Protein AF-A0A5C7LIX4-F1 (afdb_monomer)

Sequence (98 aa):
MTESPVLKTMNMVSTEGLAEAAGLQVGSVRVMVSRARRRREMSRPLPTDLPEPDFYLFRSPLWRKSTVTKWIKARKAANLDVPAKAPAAKKSSGKKAS

Mean predicted aligned error: 8.82 Å

Secondary structure (DSSP, 8-state):
-PPPHHHHHTTEE-HHHHHHHTT--HHHHHHHHHHHHHHHHTT---TTSPPPPSEEETTEEEEEHHHHHHHHHHHHHTT----TT-------------

Structure (mmCIF, N/CA/C/O backbone):
data_AF-A0A5C7LIX4-F1
#
_entry.id   AF-A0A5C7LIX4-F1
#
loop_
_atom_site.group_PDB
_atom_site.id
_atom_site.type_symbol
_atom_site.label_atom_id
_atom_site.label_alt_id
_atom_site.label_comp_id
_atom_site.label_asym_id
_atom_site.label_entity_id
_atom_site.label_seq_id
_atom_site.pdbx_PDB_ins_code
_atom_site.Cartn_x
_atom_site.Cartn_y
_atom_site.Cartn_z
_atom_site.occupancy
_atom_site.B_iso_or_equiv
_atom_site.auth_seq_id
_atom_site.auth_comp_id
_atom_site.auth_asym_id
_atom_site.auth_atom_id
_atom_site.pdbx_PDB_model_num
ATOM 1 N N . MET A 1 1 ? -2.763 14.581 7.437 1.00 49.41 1 MET A N 1
ATOM 2 C CA . MET A 1 1 ? -2.946 15.036 6.044 1.00 49.41 1 MET A CA 1
ATOM 3 C C . MET A 1 1 ? -3.980 14.125 5.421 1.00 49.41 1 MET A C 1
ATOM 5 O O . MET A 1 1 ? -3.787 12.920 5.463 1.00 49.41 1 MET A O 1
ATOM 9 N N . THR A 1 2 ? -5.089 14.696 4.972 1.00 58.81 2 THR A N 1
ATOM 10 C CA . THR A 1 2 ? -6.264 14.000 4.433 1.00 58.81 2 THR A CA 1
ATOM 11 C C . THR A 1 2 ? -5.968 13.449 3.035 1.00 58.81 2 THR A C 1
ATOM 13 O O . THR A 1 2 ? -5.253 14.099 2.271 1.00 58.81 2 THR A O 1
ATOM 16 N N . GLU A 1 3 ? -6.498 12.271 2.690 1.00 66.38 3 GLU A N 1
ATOM 17 C CA . GLU A 1 3 ? -6.435 11.748 1.317 1.00 66.38 3 GLU A CA 1
ATOM 18 C C . GLU A 1 3 ? -7.014 12.753 0.308 1.00 66.38 3 GLU A C 1
ATOM 20 O O . GLU A 1 3 ? -8.001 13.440 0.582 1.00 66.38 3 GLU A O 1
ATOM 25 N N . SER A 1 4 ? -6.408 12.822 -0.881 1.00 76.00 4 SER A N 1
ATOM 26 C CA . SER A 1 4 ? -6.883 13.692 -1.960 1.00 76.00 4 SER A CA 1
ATOM 27 C C . SER A 1 4 ? -8.311 13.306 -2.386 1.00 76.00 4 SER A C 1
ATOM 29 O O . SER A 1 4 ? -8.553 12.128 -2.674 1.00 76.00 4 SER A O 1
ATOM 31 N N . PRO A 1 5 ? -9.245 14.272 -2.519 1.00 78.88 5 PRO A N 1
ATOM 32 C CA . PRO A 1 5 ? -10.608 14.014 -2.991 1.00 78.88 5 PRO A CA 1
ATOM 33 C C . PRO A 1 5 ? -10.654 13.296 -4.346 1.00 78.88 5 PRO A C 1
ATOM 35 O O . PRO A 1 5 ? -11.537 12.478 -4.586 1.00 78.88 5 PRO A O 1
ATOM 38 N N . VAL A 1 6 ? -9.664 13.550 -5.209 1.00 80.00 6 VAL A N 1
ATOM 39 C CA . VAL A 1 6 ? -9.556 12.938 -6.540 1.00 80.00 6 VAL A CA 1
ATOM 40 C C . VAL A 1 6 ? -9.332 11.428 -6.441 1.00 80.00 6 VAL A C 1
ATOM 42 O O . VAL A 1 6 ? -9.996 10.656 -7.130 1.00 80.00 6 VAL A O 1
ATOM 45 N N . LEU A 1 7 ? -8.447 10.987 -5.540 1.00 82.00 7 LEU A N 1
ATOM 46 C CA . LEU A 1 7 ? -8.168 9.560 -5.348 1.00 82.00 7 LEU A CA 1
ATOM 47 C C . LEU A 1 7 ? -9.403 8.820 -4.828 1.00 82.00 7 LEU A C 1
ATOM 49 O O . LEU A 1 7 ? -9.688 7.707 -5.273 1.00 82.00 7 LEU A O 1
ATOM 53 N N . LYS A 1 8 ? -10.186 9.474 -3.961 1.00 79.88 8 LYS A N 1
ATOM 54 C CA . LYS A 1 8 ? -11.439 8.928 -3.432 1.00 79.88 8 LYS A CA 1
ATOM 55 C C . LYS A 1 8 ? -12.471 8.695 -4.535 1.00 79.88 8 LYS A C 1
ATOM 57 O O . LYS A 1 8 ? -13.072 7.624 -4.570 1.00 79.88 8 LYS A O 1
ATOM 62 N N . THR A 1 9 ? -12.627 9.640 -5.463 1.00 87.69 9 THR A N 1
ATOM 63 C CA . THR A 1 9 ? -13.509 9.481 -6.632 1.00 87.69 9 THR A CA 1
ATOM 64 C C . THR A 1 9 ? -13.052 8.334 -7.537 1.00 87.69 9 THR A C 1
ATOM 66 O O . THR A 1 9 ? -13.875 7.579 -8.046 1.00 87.69 9 THR A O 1
ATOM 69 N N . MET A 1 10 ? -11.739 8.146 -7.693 1.00 86.69 10 MET A N 1
ATOM 70 C CA . MET A 1 10 ? -11.159 7.090 -8.535 1.00 86.69 10 MET A CA 1
ATOM 71 C C . MET A 1 10 ? -11.019 5.731 -7.824 1.00 86.69 10 MET A C 1
ATOM 73 O O . MET A 1 10 ? -10.445 4.801 -8.390 1.00 86.69 10 MET A O 1
ATOM 77 N N . ASN A 1 11 ? -11.528 5.586 -6.593 1.00 92.44 11 ASN A N 1
ATOM 78 C CA . ASN A 1 11 ? -11.359 4.389 -5.759 1.00 92.44 11 ASN A CA 1
ATOM 79 C C . ASN A 1 11 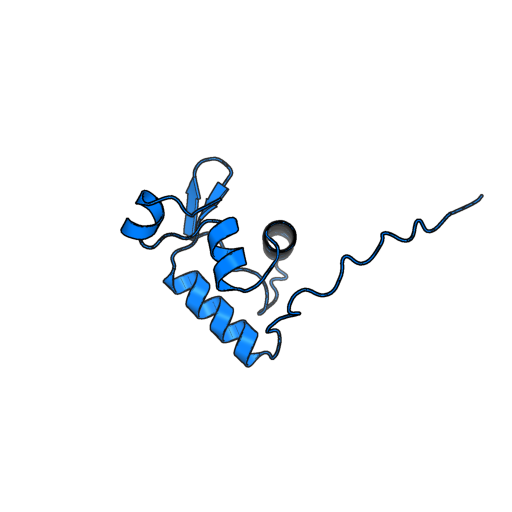? -9.890 3.950 -5.614 1.00 92.44 11 ASN A C 1
ATOM 81 O O . ASN A 1 11 ? -9.589 2.753 -5.547 1.00 92.44 11 ASN A O 1
ATOM 85 N N . MET A 1 12 ? -8.981 4.920 -5.569 1.00 93.38 12 MET A N 1
ATOM 86 C CA . MET A 1 12 ? -7.550 4.714 -5.402 1.00 93.38 12 MET A CA 1
ATOM 87 C C . MET A 1 12 ? -7.107 5.128 -4.005 1.00 93.38 12 MET A C 1
ATOM 89 O O . MET A 1 12 ? -7.713 5.989 -3.376 1.00 93.38 12 MET A O 1
ATOM 93 N N . VAL A 1 13 ? -6.040 4.499 -3.533 1.00 93.50 13 VAL A N 1
ATOM 94 C CA . VAL A 1 13 ? -5.517 4.636 -2.180 1.00 93.50 13 VAL A CA 1
ATOM 95 C C . VAL A 1 13 ? -4.016 4.875 -2.278 1.00 93.50 13 VAL A C 1
ATOM 97 O O . VAL A 1 13 ? -3.303 4.122 -2.952 1.00 93.50 13 VAL A O 1
ATOM 100 N N . SER A 1 14 ? -3.539 5.935 -1.625 1.00 94.38 14 SER A N 1
ATOM 101 C CA . SER A 1 14 ? -2.106 6.230 -1.537 1.00 94.38 14 SER A CA 1
ATOM 102 C C . SER A 1 14 ? -1.431 5.401 -0.442 1.00 94.38 14 SER A C 1
ATOM 104 O O . SER A 1 14 ? -2.060 4.618 0.269 1.00 94.38 14 SER A O 1
ATOM 106 N N . THR A 1 15 ? -0.124 5.586 -0.264 1.00 93.56 15 THR A N 1
ATOM 107 C CA . THR A 1 15 ? 0.608 4.959 0.848 1.00 93.56 15 THR A CA 1
ATOM 108 C C . THR A 1 15 ? 0.034 5.376 2.208 1.00 93.56 15 THR A C 1
ATOM 110 O O . THR A 1 15 ? -0.045 4.563 3.127 1.00 93.56 15 THR A O 1
ATOM 113 N N . GLU A 1 16 ? -0.382 6.635 2.330 1.00 91.88 16 GLU A N 1
ATOM 114 C CA . GLU A 1 16 ? -0.999 7.207 3.523 1.00 91.88 16 GLU A CA 1
ATOM 115 C C . GLU A 1 16 ? -2.393 6.623 3.767 1.00 91.88 16 GLU A C 1
ATOM 117 O O . GLU A 1 16 ? -2.657 6.140 4.865 1.00 91.88 16 GLU A O 1
ATOM 122 N N . GLY A 1 17 ? -3.244 6.580 2.738 1.00 92.12 17 GLY A N 1
ATOM 123 C CA . GLY A 1 17 ? -4.575 5.979 2.849 1.00 92.12 17 GLY A CA 1
ATOM 124 C C . GLY A 1 17 ? -4.535 4.487 3.172 1.00 92.12 17 GLY A C 1
ATOM 125 O O . GLY A 1 17 ? -5.347 3.982 3.945 1.00 92.12 17 GLY A O 1
ATOM 126 N N . LEU A 1 18 ? -3.538 3.767 2.647 1.00 92.06 18 LEU A N 1
ATOM 127 C CA . LEU A 1 18 ? -3.327 2.360 2.977 1.00 92.06 18 LEU A CA 1
ATOM 128 C C . LEU A 1 18 ? -2.930 2.210 4.445 1.00 92.06 18 LEU A C 1
ATOM 130 O O . LEU A 1 18 ? -3.435 1.318 5.126 1.00 92.06 18 LEU A O 1
ATOM 134 N N . ALA A 1 19 ? -2.046 3.082 4.935 1.00 91.69 19 ALA A N 1
ATOM 135 C CA . ALA A 1 19 ? -1.642 3.099 6.334 1.00 91.69 19 ALA A CA 1
ATOM 136 C C . ALA A 1 19 ? -2.846 3.329 7.256 1.00 91.69 19 ALA A C 1
ATOM 138 O O . ALA A 1 19 ? -3.026 2.572 8.206 1.00 91.69 19 ALA A O 1
ATOM 139 N N . GLU A 1 20 ? -3.702 4.298 6.929 1.00 90.94 20 GLU A N 1
ATOM 140 C CA . GLU A 1 20 ? -4.937 4.575 7.665 1.00 90.94 20 GLU A CA 1
ATOM 141 C C . GLU A 1 20 ? -5.892 3.373 7.645 1.00 90.94 20 GLU A C 1
ATOM 143 O O . GLU A 1 20 ? -6.290 2.882 8.701 1.00 90.94 20 GLU A O 1
ATOM 148 N N . ALA A 1 21 ? -6.177 2.821 6.462 1.00 90.12 21 ALA A N 1
ATOM 149 C CA . ALA A 1 21 ? -7.074 1.676 6.306 1.00 90.12 21 ALA A CA 1
ATOM 150 C C . ALA A 1 21 ? -6.583 0.418 7.044 1.00 90.12 21 ALA A C 1
ATO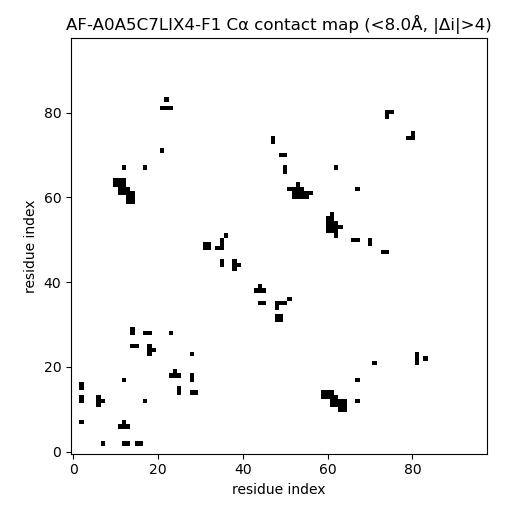M 152 O O . ALA A 1 21 ? -7.389 -0.376 7.527 1.00 90.12 21 ALA A O 1
ATOM 153 N N . ALA A 1 22 ? -5.265 0.225 7.125 1.00 88.25 22 ALA A N 1
ATOM 154 C CA . ALA A 1 22 ? -4.645 -0.923 7.780 1.00 88.25 22 ALA A CA 1
ATOM 155 C C . ALA A 1 22 ? -4.275 -0.676 9.255 1.00 88.25 22 ALA A C 1
ATOM 157 O O . ALA A 1 22 ? -3.710 -1.573 9.883 1.00 88.25 22 ALA A O 1
ATOM 158 N N . GLY A 1 23 ? -4.526 0.520 9.802 1.00 89.06 23 GLY A N 1
ATOM 159 C CA . GLY A 1 23 ? -4.119 0.885 11.164 1.00 89.06 23 GLY A CA 1
ATOM 160 C C . GLY A 1 23 ? -2.598 0.871 11.382 1.00 89.06 23 GLY A C 1
ATOM 161 O O . GLY A 1 23 ? -2.124 0.578 12.479 1.00 89.06 23 GLY A O 1
ATOM 162 N N . LEU A 1 24 ? -1.817 1.140 10.333 1.00 88.50 24 LEU A N 1
ATOM 163 C CA . LEU A 1 24 ? -0.356 1.136 10.347 1.00 88.50 24 LEU A CA 1
ATOM 164 C C . LEU A 1 24 ? 0.222 2.553 10.312 1.00 88.50 24 LEU A C 1
ATOM 166 O O . LEU A 1 24 ? -0.419 3.517 9.910 1.00 88.50 24 LEU A O 1
ATOM 170 N N . GLN A 1 25 ? 1.499 2.672 10.672 1.00 90.81 25 GLN A N 1
ATOM 171 C CA . GLN A 1 25 ? 2.265 3.892 10.428 1.00 90.81 25 GLN A CA 1
ATOM 172 C C . GLN A 1 25 ? 2.668 3.984 8.950 1.00 90.81 25 GLN A C 1
ATOM 174 O O . GLN A 1 25 ? 3.109 2.994 8.361 1.00 90.81 25 GLN A O 1
ATOM 179 N N . VAL A 1 26 ? 2.618 5.187 8.367 1.00 91.06 26 VAL A N 1
ATOM 180 C CA . VAL A 1 26 ? 3.018 5.429 6.963 1.00 91.06 26 VAL A CA 1
ATOM 181 C C . VAL A 1 26 ? 4.453 4.957 6.702 1.00 91.06 26 VAL A C 1
ATOM 183 O O . VAL A 1 26 ? 4.735 4.330 5.682 1.00 91.06 26 VAL A O 1
ATOM 186 N N . GLY A 1 27 ? 5.367 5.186 7.654 1.00 90.69 27 GLY A N 1
ATOM 187 C CA . GLY A 1 27 ? 6.747 4.696 7.570 1.00 90.69 27 GLY A CA 1
ATOM 188 C C . GLY A 1 27 ? 6.837 3.169 7.492 1.00 90.69 27 GLY A C 1
ATOM 189 O O . GLY A 1 27 ? 7.613 2.640 6.695 1.00 90.69 27 GLY A O 1
ATOM 190 N N . SER A 1 28 ? 6.000 2.453 8.248 1.00 90.50 28 SER A N 1
ATOM 191 C CA . SER A 1 28 ? 5.916 0.991 8.180 1.00 90.50 28 SER A CA 1
ATOM 192 C C . SER A 1 28 ? 5.425 0.530 6.813 1.00 90.50 28 SER A C 1
ATOM 194 O O . SER A 1 28 ? 6.023 -0.377 6.241 1.00 90.50 28 SER A O 1
ATOM 196 N N . VAL A 1 29 ? 4.410 1.191 6.247 1.00 92.19 29 VAL A N 1
ATOM 197 C CA . VAL A 1 29 ? 3.927 0.880 4.893 1.00 92.19 29 VAL A CA 1
ATOM 198 C C . VAL A 1 29 ? 5.034 1.082 3.859 1.00 92.19 29 VAL A C 1
ATOM 200 O O . VAL A 1 29 ? 5.281 0.183 3.061 1.00 92.19 29 VAL A O 1
ATOM 203 N N . ARG A 1 30 ? 5.773 2.197 3.907 1.00 93.06 30 ARG A N 1
ATOM 204 C CA . ARG A 1 30 ? 6.907 2.444 2.994 1.00 93.06 30 ARG A CA 1
ATOM 205 C C . ARG A 1 30 ? 7.964 1.340 3.079 1.00 93.06 30 ARG A C 1
ATOM 207 O O . ARG A 1 30 ? 8.434 0.855 2.053 1.00 93.06 30 ARG A O 1
ATOM 214 N N . VAL A 1 31 ? 8.301 0.891 4.290 1.00 93.81 31 VAL A N 1
ATOM 215 C CA . VAL A 1 31 ? 9.225 -0.239 4.492 1.00 93.81 31 VAL A CA 1
ATOM 216 C C . VAL A 1 31 ? 8.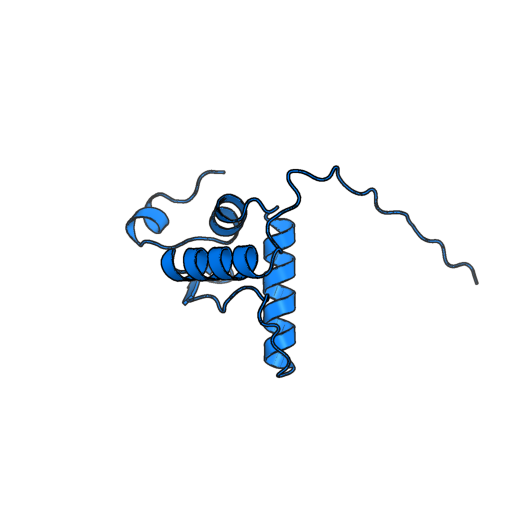651 -1.535 3.919 1.00 93.81 31 VAL A C 1
ATOM 218 O O . VAL A 1 31 ? 9.383 -2.292 3.281 1.00 93.81 31 VAL A O 1
ATOM 221 N N . MET A 1 32 ? 7.359 -1.800 4.119 1.00 93.31 32 MET A N 1
ATOM 222 C CA . MET A 1 32 ? 6.691 -2.980 3.568 1.00 93.31 32 MET A CA 1
ATOM 223 C C . MET A 1 32 ? 6.698 -2.976 2.039 1.00 93.31 32 MET A C 1
ATOM 225 O O . MET A 1 32 ? 7.022 -4.005 1.456 1.00 93.31 32 MET A O 1
ATOM 229 N N . VAL A 1 33 ? 6.436 -1.834 1.396 1.00 94.12 33 VAL A N 1
ATOM 230 C CA . VAL A 1 33 ? 6.522 -1.673 -0.067 1.00 94.12 33 VAL A CA 1
ATOM 231 C C . VAL A 1 33 ? 7.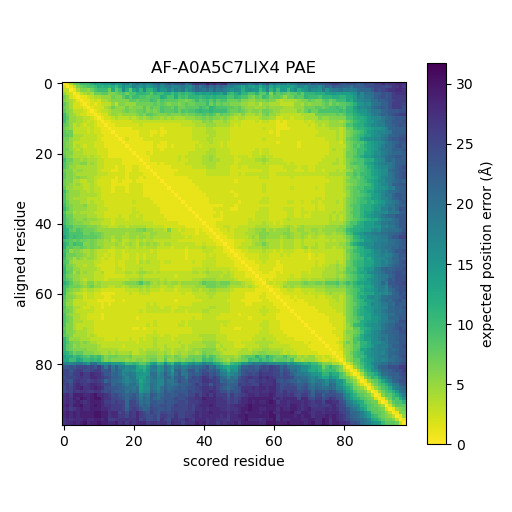922 -2.028 -0.563 1.00 94.12 33 VAL A C 1
ATOM 233 O O . VAL A 1 33 ? 8.067 -2.872 -1.447 1.00 94.12 33 VAL A O 1
ATOM 236 N N . SER A 1 34 ? 8.965 -1.451 0.041 1.00 93.94 34 SER A N 1
ATOM 237 C CA . SER A 1 34 ? 10.354 -1.728 -0.345 1.00 93.94 34 SER A CA 1
ATOM 238 C C . SER A 1 34 ? 10.743 -3.194 -0.131 1.00 93.94 34 SER A C 1
ATOM 240 O O . SER A 1 34 ? 11.420 -3.784 -0.971 1.00 93.94 34 SER A O 1
ATOM 242 N N . ARG A 1 35 ? 10.305 -3.812 0.976 1.00 93.69 35 ARG A N 1
ATOM 243 C CA . ARG A 1 35 ? 10.567 -5.232 1.265 1.00 93.69 35 ARG A CA 1
ATOM 244 C C . ARG A 1 35 ? 9.841 -6.157 0.293 1.00 93.69 35 ARG A C 1
ATOM 246 O O . ARG A 1 35 ? 10.473 -7.076 -0.219 1.00 93.69 35 ARG A O 1
ATOM 253 N N . ALA A 1 36 ? 8.564 -5.897 0.026 1.00 94.50 36 ALA A N 1
ATOM 254 C CA . ALA A 1 36 ? 7.759 -6.665 -0.917 1.00 94.50 36 ALA A CA 1
ATOM 255 C C . ALA A 1 36 ? 8.352 -6.588 -2.328 1.00 94.50 36 ALA A C 1
ATOM 257 O O . ALA A 1 36 ? 8.537 -7.615 -2.975 1.00 94.50 36 ALA A O 1
ATOM 258 N N . ARG A 1 37 ? 8.749 -5.388 -2.772 1.00 94.06 37 ARG A N 1
ATOM 259 C CA . ARG A 1 37 ? 9.441 -5.195 -4.052 1.00 94.06 37 ARG A CA 1
ATOM 260 C C . ARG A 1 37 ? 10.729 -6.015 -4.126 1.00 94.06 37 ARG A C 1
ATOM 262 O O . ARG A 1 37 ? 10.869 -6.833 -5.027 1.00 94.06 37 ARG A O 1
ATOM 269 N N . ARG A 1 38 ? 11.628 -5.862 -3.148 1.00 95.25 38 ARG A N 1
ATOM 270 C CA . ARG A 1 38 ? 12.898 -6.605 -3.116 1.00 95.25 38 ARG A CA 1
ATOM 271 C C . ARG A 1 38 ? 12.673 -8.121 -3.118 1.00 95.25 38 ARG A C 1
ATOM 273 O O . ARG A 1 38 ? 13.406 -8.861 -3.760 1.00 95.25 38 ARG A O 1
ATOM 280 N N . ARG A 1 39 ? 11.662 -8.605 -2.396 1.00 94.31 39 ARG A N 1
ATOM 281 C CA . ARG A 1 39 ? 11.295 -10.028 -2.365 1.00 94.31 39 ARG A CA 1
ATOM 282 C C . ARG A 1 39 ? 10.805 -10.538 -3.715 1.00 94.31 39 ARG A C 1
ATOM 284 O O . ARG A 1 39 ? 11.211 -11.628 -4.102 1.00 94.31 39 ARG A O 1
ATOM 291 N N . ARG A 1 40 ? 9.998 -9.759 -4.442 1.00 94.06 40 ARG A N 1
ATOM 292 C CA . ARG A 1 40 ? 9.589 -10.089 -5.818 1.00 94.06 40 ARG A CA 1
ATOM 293 C C . ARG A 1 40 ? 10.779 -10.139 -6.768 1.00 94.06 40 ARG A C 1
ATOM 295 O O . ARG A 1 40 ? 10.901 -11.106 -7.504 1.00 94.06 40 ARG A O 1
ATOM 302 N N . GLU A 1 41 ? 11.678 -9.158 -6.691 1.00 94.38 41 GLU A N 1
ATOM 303 C CA . GLU A 1 41 ? 12.914 -9.130 -7.490 1.00 94.38 41 GLU A CA 1
ATOM 304 C C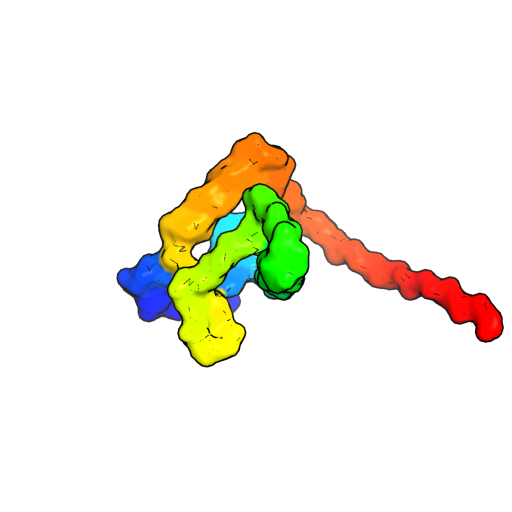 . GLU A 1 41 ? 13.777 -10.380 -7.233 1.00 94.38 41 GLU A C 1
ATOM 306 O O . GLU A 1 41 ? 14.356 -10.943 -8.155 1.00 94.38 41 GLU A O 1
ATOM 311 N N . MET A 1 42 ? 13.801 -10.877 -5.992 1.00 95.50 42 MET A N 1
ATOM 312 C CA . MET A 1 42 ? 14.478 -12.126 -5.617 1.00 95.50 42 MET A CA 1
ATOM 313 C C . MET A 1 42 ? 13.640 -13.396 -5.865 1.00 95.50 42 MET A C 1
ATOM 315 O O . MET A 1 42 ? 14.048 -14.470 -5.429 1.00 95.50 42 MET A O 1
ATOM 319 N N . SER A 1 43 ? 12.465 -13.297 -6.498 1.00 94.69 43 SER A N 1
ATOM 320 C CA . SER A 1 43 ? 11.514 -14.407 -6.701 1.00 94.69 43 SER A CA 1
ATOM 321 C C . SER A 1 43 ? 11.123 -15.153 -5.410 1.00 94.69 43 SER A C 1
ATOM 323 O O . SER A 1 43 ? 10.889 -16.358 -5.410 1.00 94.69 43 SER A O 1
ATOM 325 N N 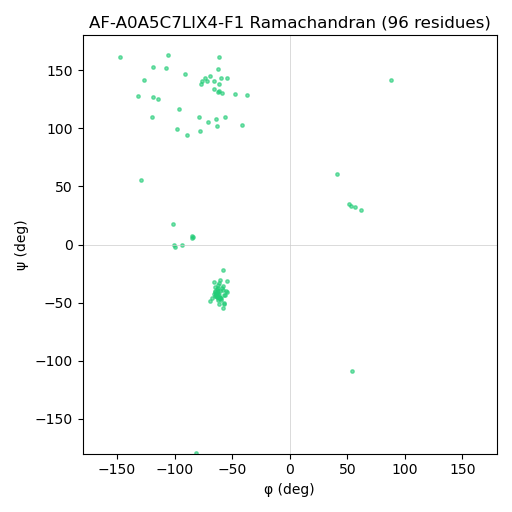. ARG A 1 44 ? 11.052 -14.436 -4.279 1.00 94.00 44 ARG A N 1
ATOM 326 C CA . ARG A 1 44 ? 10.686 -14.957 -2.946 1.00 94.00 44 ARG A CA 1
ATOM 327 C C . ARG A 1 44 ? 9.574 -14.123 -2.279 1.00 94.00 44 ARG A C 1
ATOM 329 O O . ARG A 1 44 ? 9.797 -13.604 -1.180 1.00 94.00 44 ARG A O 1
ATOM 336 N N . PRO A 1 45 ? 8.405 -13.927 -2.922 1.00 91.31 45 PRO A N 1
ATOM 337 C CA . PRO A 1 45 ? 7.306 -13.168 -2.326 1.00 91.31 45 PRO A CA 1
ATOM 338 C C . PRO A 1 45 ? 6.745 -13.892 -1.097 1.00 91.31 45 PRO A C 1
ATOM 340 O O . PRO A 1 45 ? 6.605 -15.114 -1.099 1.00 91.31 45 PRO A O 1
ATOM 343 N N . LEU A 1 46 ? 6.393 -13.146 -0.048 1.00 88.38 46 LEU A N 1
ATOM 344 C CA . LEU A 1 46 ? 5.633 -13.703 1.069 1.00 88.38 46 LEU A CA 1
ATOM 345 C C . LEU A 1 46 ? 4.126 -13.536 0.833 1.00 88.38 46 LEU A C 1
ATOM 347 O O . LEU A 1 46 ? 3.708 -12.495 0.328 1.00 88.38 46 LEU A O 1
ATOM 351 N N . PRO A 1 47 ? 3.281 -14.477 1.300 1.00 84.25 47 PRO A N 1
ATOM 352 C CA . PRO A 1 47 ? 1.820 -14.329 1.243 1.00 84.25 47 PRO A CA 1
ATOM 353 C C . PRO A 1 47 ? 1.293 -13.080 1.965 1.00 84.25 47 PRO A C 1
ATOM 355 O O . PRO A 1 47 ? 0.188 -12.613 1.712 1.00 84.25 47 PRO A O 1
ATOM 358 N N . THR A 1 48 ? 2.088 -12.550 2.892 1.00 83.62 48 THR A N 1
ATOM 359 C CA . THR A 1 48 ? 1.750 -11.420 3.761 1.00 83.62 48 THR A CA 1
ATOM 360 C C . THR A 1 48 ? 2.337 -10.102 3.257 1.00 83.62 48 THR A C 1
ATOM 362 O O . THR A 1 48 ? 2.098 -9.050 3.860 1.00 83.62 48 THR A O 1
ATOM 365 N N . ASP A 1 49 ? 3.099 -10.144 2.158 1.00 90.44 49 ASP A N 1
ATOM 366 C CA . ASP A 1 49 ? 3.645 -8.951 1.531 1.00 90.44 49 ASP A CA 1
ATOM 367 C C . ASP A 1 49 ? 2.535 -8.029 1.037 1.00 90.44 49 ASP A C 1
ATOM 369 O O . ASP A 1 49 ? 1.424 -8.435 0.695 1.00 90.44 49 ASP A O 1
ATOM 373 N N . LEU A 1 50 ? 2.859 -6.741 1.021 1.00 92.25 50 LEU A N 1
ATOM 374 C CA . LEU A 1 50 ? 1.977 -5.718 0.489 1.00 92.25 50 LEU A CA 1
ATOM 375 C C . LEU A 1 50 ? 1.829 -5.939 -1.023 1.00 92.25 50 LEU A C 1
ATOM 377 O O . LEU A 1 50 ? 2.858 -6.163 -1.663 1.00 92.25 50 LEU A O 1
ATOM 381 N N . PRO A 1 51 ? 0.615 -5.903 -1.603 1.00 93.19 51 PRO A N 1
ATOM 382 C CA . PRO A 1 51 ? 0.390 -6.211 -3.014 1.00 93.19 51 PRO A CA 1
ATOM 383 C C . PRO A 1 51 ? 1.149 -5.250 -3.930 1.00 93.19 51 PRO A C 1
ATOM 385 O O . PRO A 1 51 ? 1.598 -4.177 -3.514 1.00 93.19 51 PRO A O 1
ATOM 388 N N . GLU A 1 52 ? 1.332 -5.655 -5.183 1.00 92.81 52 GLU A N 1
ATOM 389 C CA . GLU A 1 52 ? 1.923 -4.769 -6.179 1.00 92.81 52 GLU A CA 1
ATOM 390 C C . GLU A 1 52 ? 1.035 -3.530 -6.359 1.00 92.81 52 GLU A C 1
ATOM 392 O O . GLU A 1 52 ? -0.192 -3.661 -6.304 1.00 92.81 52 GLU A O 1
ATOM 397 N N . PRO A 1 53 ? 1.618 -2.324 -6.475 1.00 94.62 53 PRO A N 1
ATOM 398 C CA . PRO A 1 53 ? 0.841 -1.133 -6.781 1.00 94.62 53 PRO A CA 1
ATOM 399 C C . PRO A 1 53 ? 0.112 -1.306 -8.107 1.00 94.62 53 PRO A C 1
ATOM 401 O O . PRO A 1 53 ? 0.720 -1.676 -9.106 1.00 94.62 53 PRO A O 1
ATOM 404 N N . ASP A 1 54 ? -1.185 -1.015 -8.112 1.00 94.06 54 ASP A N 1
ATOM 405 C CA . ASP A 1 54 ? -1.987 -1.039 -9.333 1.00 94.06 54 ASP A CA 1
ATOM 406 C C . ASP A 1 54 ? -1.520 0.057 -10.308 1.00 94.06 54 ASP A C 1
ATOM 408 O O . ASP A 1 54 ? -1.597 -0.117 -11.521 1.00 94.06 54 ASP A O 1
ATOM 412 N N . PHE A 1 55 ? -1.044 1.190 -9.775 1.00 93.19 55 PHE A N 1
ATOM 413 C CA . PHE A 1 55 ? -0.521 2.309 -10.555 1.00 93.19 55 PHE A CA 1
ATOM 414 C C . PHE A 1 55 ? 0.610 3.027 -9.817 1.00 93.19 55 PHE A C 1
ATOM 416 O O . PHE A 1 55 ? 0.728 2.971 -8.592 1.00 93.19 55 PHE A O 1
ATOM 423 N N . TYR A 1 56 ? 1.401 3.782 -10.573 1.00 92.81 56 TYR A N 1
ATOM 424 C CA . TYR A 1 56 ? 2.364 4.733 -10.036 1.00 92.81 56 TYR A CA 1
ATOM 425 C C . TYR A 1 56 ? 2.017 6.137 -10.515 1.00 92.81 56 TYR A C 1
ATOM 427 O O . TYR A 1 56 ? 1.902 6.383 -11.713 1.00 92.81 56 TYR A O 1
ATOM 435 N N . LEU A 1 57 ? 1.887 7.070 -9.574 1.00 88.94 57 LEU A N 1
ATOM 436 C CA . LEU A 1 57 ? 1.849 8.496 -9.869 1.00 88.94 57 LEU A CA 1
ATOM 437 C C . LEU A 1 57 ? 3.251 9.056 -9.628 1.00 88.94 57 LEU A C 1
ATOM 439 O O . LEU A 1 57 ? 3.656 9.284 -8.486 1.00 88.94 57 LEU A O 1
ATOM 443 N N . PHE A 1 58 ? 4.018 9.222 -10.704 1.00 88.94 58 PHE A N 1
ATOM 444 C CA . PHE A 1 58 ? 5.460 9.476 -10.643 1.00 88.94 58 PHE A CA 1
ATOM 445 C C . PHE A 1 58 ? 6.188 8.403 -9.814 1.00 88.94 58 PHE A C 1
ATOM 447 O O . PHE A 1 58 ? 6.321 7.263 -10.244 1.00 88.94 58 PHE A O 1
ATOM 454 N N . ARG A 1 59 ? 6.662 8.760 -8.614 1.00 87.81 59 ARG A N 1
ATOM 455 C CA . ARG A 1 59 ? 7.359 7.858 -7.681 1.00 87.81 59 ARG A CA 1
ATOM 456 C C . ARG A 1 59 ? 6.455 7.340 -6.560 1.00 87.81 59 ARG A C 1
ATOM 458 O O . ARG A 1 59 ? 6.920 6.584 -5.710 1.00 87.81 59 ARG A O 1
ATOM 465 N N . SER A 1 60 ? 5.189 7.748 -6.546 1.00 89.88 60 SER A N 1
ATOM 466 C CA . SER A 1 60 ? 4.234 7.402 -5.499 1.00 89.88 60 SER A CA 1
ATOM 467 C C . SER A 1 60 ? 3.399 6.192 -5.926 1.00 89.88 60 SER A C 1
ATOM 469 O O . SER A 1 60 ? 2.668 6.289 -6.914 1.00 89.88 60 SER A O 1
ATOM 471 N N . PRO A 1 61 ? 3.487 5.055 -5.214 1.00 94.81 61 PRO A N 1
ATOM 472 C CA . PRO A 1 61 ? 2.655 3.895 -5.503 1.00 94.81 61 PRO A CA 1
ATOM 473 C C . PRO A 1 61 ? 1.203 4.154 -5.089 1.00 94.81 61 PRO A C 1
ATOM 475 O O . PRO A 1 61 ? 0.942 4.741 -4.033 1.00 94.81 61 PRO A O 1
ATOM 478 N N . LEU A 1 62 ? 0.276 3.681 -5.916 1.00 95.25 62 LEU A N 1
ATOM 479 C CA . LEU A 1 62 ? -1.163 3.742 -5.705 1.00 95.25 62 LEU A CA 1
ATOM 480 C C . LEU A 1 62 ? -1.767 2.344 -5.842 1.00 95.25 62 LEU A C 1
ATOM 482 O O . LEU A 1 62 ? -1.403 1.573 -6.730 1.00 95.25 62 LEU A O 1
ATOM 486 N N . TRP A 1 63 ? -2.742 2.048 -4.990 1.00 95.75 63 TRP A N 1
ATOM 487 C CA . TRP A 1 63 ? -3.519 0.813 -5.043 1.00 95.75 63 TRP A CA 1
ATOM 488 C C . TRP A 1 63 ? -4.986 1.127 -5.274 1.00 95.75 63 TRP A C 1
ATOM 490 O O . TRP A 1 63 ? -5.486 2.168 -4.857 1.00 95.75 63 TRP A O 1
ATOM 500 N N . ARG A 1 64 ? -5.718 0.205 -5.884 1.00 95.75 64 ARG A N 1
ATOM 501 C CA . ARG A 1 64 ? -7.176 0.230 -5.852 1.00 95.75 64 ARG A CA 1
ATOM 502 C C . ARG A 1 64 ? -7.643 -0.089 -4.440 1.00 95.75 64 ARG A C 1
ATOM 504 O O . ARG A 1 64 ? -7.089 -0.952 -3.755 1.00 95.75 64 ARG A O 1
ATOM 511 N N . LYS A 1 65 ? -8.741 0.536 -4.025 1.00 93.75 65 LYS A N 1
ATOM 512 C CA . LYS A 1 65 ? -9.374 0.275 -2.729 1.00 93.75 65 LYS A CA 1
ATOM 513 C C . LYS A 1 65 ? -9.687 -1.212 -2.538 1.00 93.75 65 LYS A C 1
ATOM 515 O O . LYS A 1 65 ? -9.420 -1.760 -1.475 1.00 93.75 65 LYS A O 1
ATOM 520 N N . SER A 1 66 ? -10.162 -1.888 -3.586 1.00 94.06 66 SER A N 1
ATOM 521 C CA . SER A 1 66 ? -10.447 -3.328 -3.562 1.00 94.06 66 SER A CA 1
ATOM 522 C C . SER A 1 66 ? -9.201 -4.189 -3.319 1.00 94.06 66 SER A C 1
ATOM 524 O O . SER A 1 66 ? -9.281 -5.165 -2.572 1.00 94.06 66 SER A O 1
ATOM 526 N N . THR A 1 67 ? -8.052 -3.820 -3.894 1.00 94.25 67 THR A N 1
ATOM 527 C CA . THR A 1 67 ? -6.754 -4.477 -3.669 1.00 94.25 67 THR A CA 1
ATOM 528 C C . THR A 1 67 ? -6.345 -4.366 -2.201 1.00 94.25 67 THR A C 1
ATOM 530 O O . THR A 1 67 ? -6.032 -5.375 -1.563 1.00 94.25 67 THR A O 1
ATOM 533 N N . VAL A 1 68 ? -6.446 -3.162 -1.628 1.00 93.19 68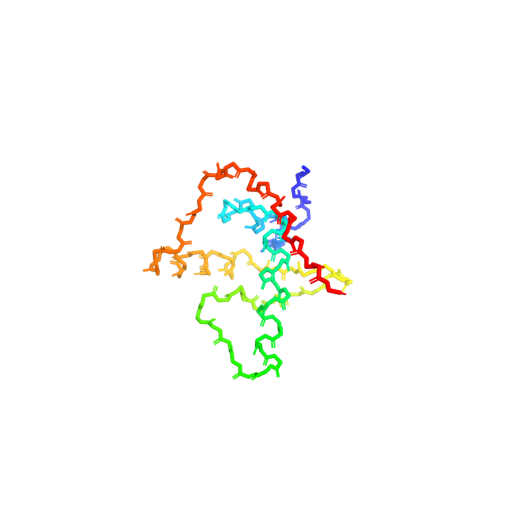 VAL A N 1
ATOM 534 C CA . VAL A 1 68 ? -6.147 -2.912 -0.210 1.00 93.19 68 VAL A CA 1
ATOM 535 C C . VAL A 1 68 ? -7.090 -3.697 0.703 1.00 93.19 68 VAL A C 1
ATOM 537 O O . VAL A 1 68 ? -6.628 -4.368 1.622 1.00 93.19 68 VAL A O 1
ATOM 540 N N . THR A 1 69 ? -8.399 -3.691 0.438 1.00 92.50 69 THR A N 1
ATOM 541 C CA . THR A 1 69 ? -9.379 -4.428 1.254 1.00 92.50 69 THR A CA 1
ATOM 542 C C . THR A 1 69 ? -9.122 -5.935 1.245 1.00 92.50 69 THR A C 1
ATOM 544 O O . THR A 1 69 ? -9.155 -6.567 2.303 1.00 92.50 69 THR A O 1
ATOM 547 N N . LYS A 1 70 ? -8.829 -6.522 0.075 1.00 92.56 70 LYS A N 1
ATOM 548 C CA . LYS A 1 70 ? -8.480 -7.948 -0.039 1.00 92.56 70 LYS A CA 1
ATOM 549 C C . LYS A 1 70 ? -7.230 -8.279 0.769 1.00 92.56 70 LYS A C 1
ATOM 551 O O . LYS A 1 70 ? -7.225 -9.255 1.516 1.00 92.56 70 LYS A O 1
ATOM 556 N N . TRP A 1 71 ? -6.199 -7.447 0.655 1.00 92.50 71 TRP A N 1
ATOM 557 C CA . TRP A 1 71 ? -4.954 -7.633 1.388 1.00 92.50 71 TRP A CA 1
ATOM 558 C C . TRP A 1 71 ? -5.136 -7.512 2.906 1.00 92.50 71 TRP A C 1
ATOM 560 O O . TRP A 1 71 ? -4.650 -8.367 3.645 1.00 92.50 71 TRP A O 1
ATOM 570 N N . ILE A 1 72 ? -5.888 -6.511 3.381 1.00 91.19 72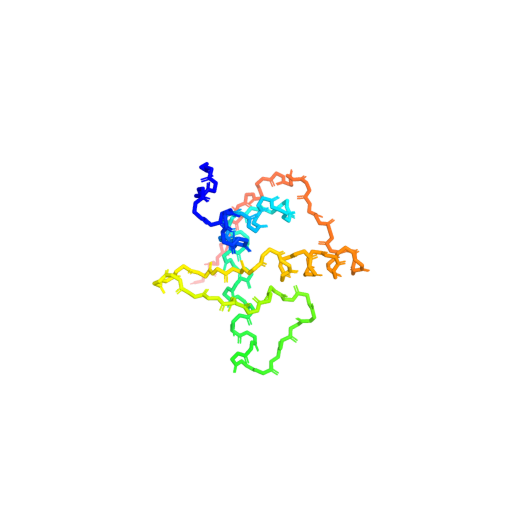 ILE A N 1
ATOM 571 C CA . ILE A 1 72 ? -6.219 -6.377 4.807 1.00 91.19 72 ILE A CA 1
ATOM 572 C C . ILE A 1 72 ? -6.928 -7.643 5.284 1.00 91.19 72 ILE A C 1
ATOM 574 O O . ILE A 1 72 ? -6.484 -8.248 6.254 1.00 91.19 72 ILE A O 1
ATOM 578 N N . LYS A 1 73 ? -7.970 -8.100 4.573 1.00 91.00 73 LYS A N 1
ATOM 579 C CA . LYS A 1 73 ? -8.710 -9.323 4.923 1.00 91.00 73 LYS A CA 1
ATOM 580 C C . LYS A 1 73 ? -7.790 -10.546 5.017 1.00 91.00 73 LYS A C 1
ATOM 582 O O . LYS A 1 73 ? -7.909 -11.312 5.970 1.00 91.00 73 LYS A O 1
ATOM 587 N N . ALA A 1 74 ? -6.858 -10.705 4.076 1.00 89.12 74 ALA A N 1
ATOM 588 C CA . ALA A 1 74 ? -5.875 -11.788 4.103 1.00 89.12 74 ALA A CA 1
ATOM 589 C C . ALA A 1 74 ? -4.952 -11.700 5.331 1.00 89.12 74 ALA A C 1
ATOM 591 O O . ALA A 1 74 ? -4.697 -12.706 5.988 1.00 89.12 74 ALA A O 1
ATOM 592 N N . ARG A 1 75 ? -4.507 -10.493 5.702 1.00 87.94 75 ARG A N 1
ATOM 593 C CA . ARG A 1 75 ? -3.719 -10.284 6.925 1.00 87.94 75 ARG A CA 1
ATOM 594 C C . ARG A 1 75 ? -4.499 -10.588 8.197 1.00 87.94 75 ARG A C 1
ATOM 596 O O . ARG A 1 75 ? -3.927 -11.198 9.095 1.00 87.94 75 ARG A O 1
ATOM 603 N N . LYS A 1 76 ? -5.780 -10.207 8.263 1.00 87.50 76 LYS A N 1
ATOM 604 C CA . LYS A 1 76 ? -6.658 -10.553 9.393 1.00 87.50 76 LYS A CA 1
ATOM 605 C C . LYS A 1 76 ? -6.785 -12.062 9.543 1.00 87.50 76 LYS A C 1
ATOM 607 O O . LYS A 1 76 ? -6.580 -12.584 10.629 1.00 87.50 76 LYS A O 1
ATOM 612 N N . ALA A 1 77 ? -7.049 -12.760 8.437 1.00 86.31 77 ALA A N 1
ATOM 613 C CA . ALA A 1 77 ? -7.153 -14.218 8.416 1.00 86.31 77 ALA A CA 1
ATOM 614 C C . ALA A 1 77 ? -5.847 -14.909 8.852 1.00 86.31 77 ALA A C 1
ATOM 616 O O . ALA A 1 77 ? -5.887 -15.973 9.459 1.00 86.31 77 ALA A O 1
ATOM 617 N N . ALA A 1 78 ? -4.697 -14.285 8.590 1.00 83.75 78 ALA A N 1
ATOM 618 C CA . ALA A 1 78 ? -3.388 -14.753 9.034 1.00 83.75 78 ALA A CA 1
ATOM 619 C C . ALA A 1 78 ? -3.003 -14.307 10.463 1.00 83.75 78 ALA A C 1
ATOM 621 O O . ALA A 1 78 ? -1.860 -14.517 10.862 1.00 83.75 78 ALA A O 1
ATOM 622 N N . ASN A 1 79 ? -3.908 -13.677 11.227 1.00 84.19 79 ASN A N 1
ATOM 623 C CA . ASN A 1 79 ? -3.645 -13.110 12.560 1.00 84.19 79 ASN A CA 1
ATOM 624 C C . ASN A 1 79 ? -2.492 -12.083 12.589 1.00 84.19 79 ASN A C 1
ATOM 626 O O . ASN A 1 79 ? -1.779 -11.947 13.578 1.00 84.19 79 ASN A O 1
ATOM 630 N N . LEU A 1 80 ? -2.308 -11.335 11.497 1.00 78.19 80 LEU A N 1
ATOM 631 C CA . LEU A 1 80 ? -1.309 -10.260 11.371 1.00 78.19 80 LEU A CA 1
ATOM 632 C C . LEU A 1 80 ? -1.926 -8.869 11.521 1.00 78.19 80 LEU A C 1
ATOM 634 O O . LEU A 1 80 ? -1.353 -7.865 11.069 1.00 78.19 80 LEU A O 1
ATOM 638 N N . ASP A 1 81 ? -3.122 -8.833 12.095 1.00 65.69 81 ASP A N 1
ATOM 639 C CA . ASP A 1 81 ? -3.872 -7.629 12.376 1.00 65.69 81 ASP A CA 1
ATOM 640 C C . ASP A 1 81 ? -3.277 -6.984 13.637 1.00 65.69 81 ASP A C 1
ATOM 642 O O . ASP A 1 81 ? -3.610 -7.333 14.763 1.00 65.69 81 ASP A O 1
ATOM 646 N N . VAL A 1 82 ? -2.407 -5.998 13.391 1.00 58.06 82 VAL A N 1
ATOM 647 C CA . VAL A 1 82 ? -2.149 -4.850 14.274 1.00 58.06 82 VAL A CA 1
ATOM 648 C C . VAL A 1 82 ? -1.069 -5.045 15.369 1.00 58.06 82 VAL A C 1
ATOM 650 O O . VAL A 1 82 ? -0.925 -6.095 15.987 1.00 58.06 82 VAL A O 1
ATOM 653 N N . PRO A 1 83 ? -0.264 -3.993 15.613 1.00 48.97 83 PRO A N 1
ATOM 654 C CA . PRO A 1 83 ? -0.285 -3.439 16.966 1.00 48.97 83 PRO A CA 1
ATOM 655 C C . PRO A 1 83 ? -0.837 -2.012 16.978 1.00 48.97 83 PRO A C 1
ATOM 657 O O . PRO A 1 83 ? -0.356 -1.118 16.277 1.00 48.97 83 PRO A O 1
ATOM 660 N N . ALA A 1 84 ? -1.870 -1.815 17.799 1.00 46.22 84 ALA A N 1
ATOM 661 C CA . ALA A 1 84 ? -2.541 -0.553 18.006 1.00 46.22 84 ALA A CA 1
ATOM 662 C C . ALA A 1 84 ? -1.536 0.278 18.778 1.00 46.22 84 ALA A C 1
ATOM 664 O O . ALA A 1 84 ? -1.267 -0.029 19.933 1.00 46.22 84 ALA A O 1
ATOM 665 N N . LYS A 1 85 ? -0.903 1.245 18.106 1.00 43.31 85 LYS A N 1
ATOM 666 C CA . LYS A 1 85 ? 0.018 2.202 18.729 1.00 43.31 85 LYS A CA 1
ATOM 667 C C . LYS A 1 85 ? 0.939 1.536 19.774 1.00 43.31 85 LYS A C 1
ATOM 669 O O . LYS A 1 85 ? 0.908 1.894 20.945 1.00 43.31 85 LYS A O 1
ATOM 674 N N . ALA A 1 86 ? 1.765 0.566 19.374 1.00 44.75 86 ALA A N 1
ATOM 675 C CA . ALA A 1 86 ? 2.886 0.189 20.234 1.00 44.75 86 ALA A CA 1
ATOM 676 C C . ALA A 1 86 ? 3.803 1.424 20.376 1.00 44.75 86 ALA A C 1
ATOM 678 O O . ALA A 1 86 ? 4.086 2.077 19.362 1.00 44.75 86 ALA A O 1
ATOM 679 N N . PRO A 1 87 ? 4.209 1.806 21.602 1.00 40.28 87 PRO A N 1
ATOM 680 C CA . PRO A 1 87 ? 4.969 3.026 21.838 1.00 40.28 87 PRO A CA 1
ATOM 681 C C . PRO A 1 87 ? 6.273 2.957 21.050 1.00 40.28 87 PRO A C 1
ATOM 683 O O . PRO A 1 87 ? 6.857 1.885 20.910 1.00 40.28 87 PRO A O 1
ATOM 686 N N . ALA A 1 88 ? 6.704 4.100 20.516 1.00 49.84 88 ALA A N 1
ATOM 687 C CA . ALA A 1 88 ? 7.952 4.250 19.783 1.00 49.84 88 ALA A CA 1
ATOM 688 C C . ALA A 1 88 ? 9.088 3.477 20.475 1.00 49.84 88 ALA A C 1
ATOM 690 O O . ALA A 1 88 ? 9.616 3.913 21.500 1.00 49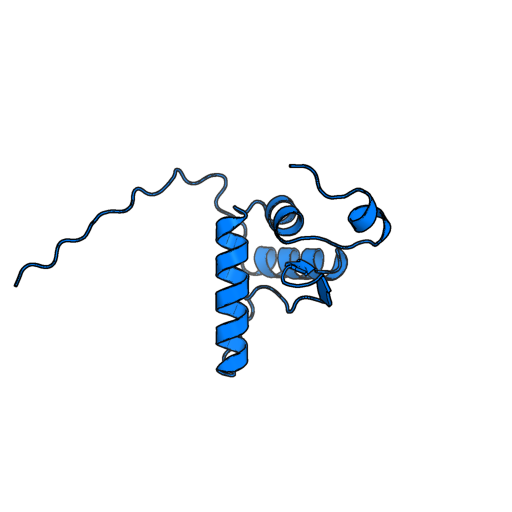.84 88 ALA A O 1
ATOM 691 N N . ALA A 1 89 ? 9.448 2.313 19.930 1.00 46.91 89 ALA A N 1
ATOM 692 C CA . ALA A 1 89 ? 10.589 1.558 20.408 1.00 46.91 89 ALA A CA 1
ATOM 693 C C . ALA A 1 89 ? 11.830 2.420 20.146 1.00 46.91 89 ALA A C 1
ATOM 695 O O . ALA A 1 89 ? 12.218 2.650 18.997 1.00 46.91 89 ALA A O 1
ATOM 696 N N . LYS A 1 90 ? 12.399 2.965 21.228 1.00 38.12 90 LYS A N 1
ATOM 697 C CA . LYS A 1 90 ? 13.678 3.676 21.231 1.00 38.12 90 LYS A CA 1
ATOM 698 C C . LYS A 1 90 ? 14.703 2.838 20.468 1.00 38.12 90 LYS A C 1
ATOM 700 O O . LYS A 1 90 ? 14.886 1.659 20.761 1.00 38.12 90 LYS A O 1
ATOM 705 N N . LYS A 1 91 ? 15.399 3.467 19.518 1.00 43.34 91 LYS A N 1
ATOM 706 C CA . LYS A 1 91 ? 16.642 2.936 18.951 1.00 43.34 91 LYS A CA 1
ATOM 707 C C . LYS A 1 91 ? 17.611 2.694 20.114 1.00 43.34 91 LYS A C 1
ATOM 709 O O . LYS A 1 91 ? 18.091 3.663 20.696 1.00 43.34 91 LYS A O 1
ATOM 714 N N . SER A 1 92 ? 17.906 1.442 20.455 1.00 40.44 92 SER A N 1
ATOM 715 C CA . SER A 1 92 ? 19.113 1.144 21.220 1.00 40.44 92 SER A CA 1
ATOM 716 C C . SER A 1 92 ? 20.288 1.162 20.245 1.00 40.44 92 SER A C 1
ATOM 718 O O . SER A 1 92 ? 20.415 0.340 19.338 1.00 40.44 92 SER A O 1
ATOM 720 N N . SER A 1 93 ? 21.127 2.181 20.390 1.00 51.09 93 SER A N 1
ATOM 721 C CA . SER A 1 93 ? 22.464 2.234 19.817 1.00 51.09 93 SER A CA 1
ATOM 722 C C . SER A 1 93 ? 23.304 1.106 20.425 1.00 51.09 93 SER A C 1
ATOM 724 O O . SER A 1 93 ? 23.751 1.204 21.567 1.00 51.09 93 SER A O 1
ATOM 726 N N . GLY A 1 94 ? 23.496 0.022 19.677 1.00 40.09 94 GLY A N 1
ATOM 727 C CA . GLY A 1 94 ? 24.404 -1.067 20.027 1.00 40.09 94 GLY A CA 1
ATOM 728 C C . GLY A 1 94 ? 25.808 -0.807 19.488 1.00 40.09 94 GLY A C 1
ATOM 729 O O . GLY A 1 94 ? 26.102 -1.115 18.338 1.00 40.09 94 GLY A O 1
ATOM 730 N N . LYS A 1 95 ? 26.641 -0.217 20.343 1.00 48.91 95 LYS A N 1
ATOM 731 C CA . LYS A 1 95 ? 28.103 -0.073 20.282 1.00 48.91 95 LYS A CA 1
ATOM 732 C C . LYS A 1 95 ? 28.801 -1.321 19.703 1.00 48.91 95 LYS A C 1
ATOM 734 O O . LYS A 1 95 ? 28.605 -2.415 20.223 1.00 48.91 95 LYS A O 1
ATOM 739 N N . LYS A 1 96 ? 29.678 -1.156 18.705 1.00 40.00 96 LYS A N 1
ATOM 740 C CA . LYS A 1 96 ? 30.788 -2.093 18.458 1.00 40.00 96 LYS A CA 1
ATOM 741 C C . LYS A 1 96 ? 32.100 -1.334 18.587 1.00 40.00 96 LYS A C 1
ATOM 743 O O . LYS A 1 96 ? 32.398 -0.460 17.782 1.00 40.00 96 LYS A O 1
ATOM 748 N N . ALA A 1 97 ? 32.803 -1.654 19.665 1.00 45.69 97 ALA A N 1
ATOM 749 C CA . ALA A 1 97 ? 34.225 -1.425 19.814 1.00 45.69 97 ALA A CA 1
ATOM 750 C C . ALA A 1 97 ? 34.970 -2.497 19.009 1.00 45.69 97 ALA A C 1
ATOM 752 O O . ALA A 1 97 ? 34.545 -3.654 19.034 1.00 45.69 97 ALA A O 1
ATOM 753 N N . SER A 1 98 ? 36.025 -2.084 18.314 1.00 50.75 98 SER A N 1
ATOM 754 C CA . SER A 1 98 ? 37.313 -2.773 18.178 1.00 50.75 98 SER A CA 1
ATOM 755 C C . SER A 1 98 ? 38.255 -1.870 17.401 1.00 50.75 98 SER A C 1
ATOM 757 O O . SER A 1 98 ? 37.813 -1.349 16.355 1.00 50.75 98 SER A O 1
#

Radius of gyration: 15.55 Å; Cα contacts (8 Å, |Δi|>4): 84; chains: 1; bounding box: 51×30×32 Å

Solvent-accessible surface area (backbone atoms only — not comparable to full-atom values): 6044 Å² total; per-residue (Å²): 136,80,78,58,71,67,36,59,76,70,45,39,30,45,58,59,48,47,11,61,77,61,61,47,53,49,69,56,43,54,51,39,48,54,50,30,50,55,24,48,76,68,74,56,67,58,97,82,45,57,76,81,58,75,43,65,60,87,91,43,56,26,30,40,47,68,59,51,51,53,51,49,51,53,32,48,76,68,72,64,67,69,65,82,81,68,73,84,77,72,83,77,85,80,83,80,89,131

pLDDT: mean 81.61, std 18.14, range [38.12, 95.75]

Foldseek 3Di:
DDDDPVCVVVQKAWLVRLCVVQLHDSVVSVVLQVVQVVCVVVVRHDPLGQDAAPDDPPPTGMHHNVSSVVSSVSCVVVVVRDDNCPDPDDDDPDDDDD